Protein AF-X1HYA7-F1 (afdb_monomer)

Organism: NCBI:txid412755

Solvent-accessible surface area (backbone atoms only — not comparable to full-atom values): 5899 Å² total; per-residue (Å²): 134,58,72,70,52,52,58,47,55,54,50,53,53,49,44,54,55,49,49,53,46,49,52,52,40,52,52,44,47,62,53,30,69,79,40,68,83,43,64,68,47,52,52,50,44,37,52,47,33,52,49,52,21,54,51,27,51,74,75,65,39,58,74,55,21,59,52,31,48,55,53,33,54,53,43,52,33,34,76,68,68,75,36,84,75,48,63,70,57,48,52,54,47,49,57,48,49,57,50,48,50,56,56,50,66,67,75,115

Structure (mmCIF, N/CA/C/O backbone):
data_AF-X1HYA7-F1
#
_entry.id   AF-X1HYA7-F1
#
loop_
_atom_site.group_PDB
_atom_site.id
_atom_site.type_symbol
_atom_site.label_atom_id
_atom_site.label_alt_id
_atom_site.label_comp_id
_atom_site.label_asym_id
_atom_site.label_entity_id
_atom_site.label_seq_id
_atom_site.pdbx_PDB_ins_code
_atom_site.Cartn_x
_atom_site.Cartn_y
_atom_site.Cartn_z
_atom_site.occupancy
_atom_site.B_iso_or_equiv
_atom_site.auth_seq_id
_atom_site.auth_comp_id
_atom_site.auth_asym_id
_atom_site.auth_atom_id
_atom_site.pdbx_PDB_model_num
ATOM 1 N N . MET A 1 1 ? -17.256 0.594 32.842 1.00 59.78 1 MET A N 1
ATOM 2 C CA . MET A 1 1 ? -17.747 1.469 31.753 1.00 59.78 1 MET A CA 1
ATOM 3 C C . MET A 1 1 ? -16.590 1.884 30.829 1.00 59.78 1 MET A C 1
ATOM 5 O O . MET A 1 1 ? -16.835 2.563 29.845 1.00 59.78 1 MET A O 1
ATOM 9 N N . ASP A 1 2 ? -15.366 1.402 31.095 1.00 70.12 2 ASP A N 1
ATOM 10 C CA . ASP A 1 2 ? -14.120 1.860 30.464 1.00 70.12 2 ASP A CA 1
ATOM 11 C C . ASP A 1 2 ? -13.661 1.013 29.261 1.00 70.12 2 ASP A C 1
ATOM 13 O O . ASP A 1 2 ? -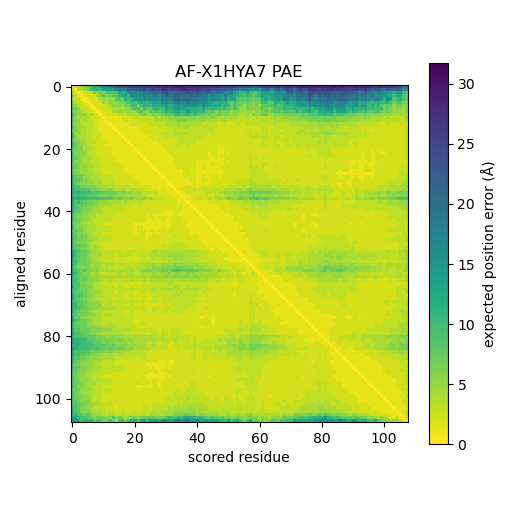13.222 1.568 28.262 1.00 70.12 2 ASP A O 1
ATOM 17 N N . GLU A 1 3 ? -13.873 -0.307 29.276 1.00 66.25 3 GLU A N 1
ATOM 18 C CA . GLU A 1 3 ? -13.387 -1.226 28.224 1.00 66.25 3 GLU A CA 1
ATOM 19 C C . GLU A 1 3 ? -13.995 -0.955 26.829 1.00 66.25 3 GLU A C 1
ATOM 21 O O . GLU A 1 3 ? -13.343 -1.108 25.796 1.00 66.25 3 GLU A O 1
ATOM 26 N N . PHE A 1 4 ? -15.252 -0.498 26.780 1.00 69.75 4 PHE A N 1
ATOM 27 C CA . PHE A 1 4 ? -15.932 -0.173 25.520 1.00 69.75 4 PHE A CA 1
ATOM 28 C C . PHE A 1 4 ? -15.424 1.136 24.902 1.00 69.75 4 PHE A C 1
ATOM 30 O O . PHE A 1 4 ? -15.386 1.267 23.680 1.00 69.75 4 PHE A O 1
ATOM 37 N N . LYS A 1 5 ? -15.031 2.091 25.751 1.00 70.31 5 LYS A N 1
ATOM 38 C CA . LYS A 1 5 ? -14.493 3.387 25.335 1.00 70.31 5 LYS A CA 1
ATOM 39 C C . LYS A 1 5 ? -13.058 3.237 24.837 1.00 70.31 5 LYS A C 1
ATOM 41 O O . LYS A 1 5 ? -12.731 3.747 23.775 1.00 70.31 5 LYS A O 1
ATOM 46 N N . GLU A 1 6 ? -12.256 2.441 25.539 1.00 72.19 6 GLU A N 1
ATOM 47 C CA . GLU A 1 6 ? -10.877 2.132 25.159 1.00 72.19 6 GLU A CA 1
ATOM 48 C C . GLU A 1 6 ? -10.817 1.448 23.783 1.00 72.19 6 GLU A C 1
ATOM 50 O O . GLU A 1 6 ? -10.095 1.875 22.885 1.00 72.19 6 GLU A O 1
ATOM 55 N N . LYS A 1 7 ? -11.676 0.443 23.553 1.00 74.81 7 LYS A N 1
ATOM 56 C CA . LYS A 1 7 ? -11.783 -0.238 22.253 1.00 74.81 7 LYS A CA 1
ATOM 57 C C . LYS A 1 7 ? -12.224 0.692 21.116 1.00 74.81 7 LYS A C 1
ATOM 59 O O . LYS A 1 7 ? -11.868 0.443 19.966 1.00 74.81 7 LYS A O 1
ATOM 64 N N . PHE A 1 8 ? -13.021 1.716 21.413 1.00 78.69 8 PHE A N 1
ATOM 65 C CA . PHE A 1 8 ? -13.464 2.707 20.433 1.00 78.69 8 PHE A CA 1
ATOM 66 C C . PHE A 1 8 ? -12.337 3.690 20.083 1.00 78.69 8 PHE A C 1
ATOM 68 O O . PHE A 1 8 ? -12.030 3.849 18.906 1.00 78.69 8 PHE A O 1
ATOM 75 N N . GLU A 1 9 ? -11.640 4.234 21.084 1.00 81.12 9 GLU A N 1
ATOM 76 C CA . GLU A 1 9 ? -10.482 5.123 20.887 1.00 81.12 9 GLU A CA 1
ATOM 77 C C . GLU A 1 9 ? -9.355 4.428 20.095 1.00 81.12 9 GLU A C 1
ATOM 79 O O . GLU A 1 9 ? -8.755 5.024 19.200 1.00 81.12 9 GLU A O 1
ATOM 84 N N . PHE A 1 10 ? -9.110 3.133 20.339 1.00 83.88 10 PHE A N 1
ATOM 85 C CA . PHE A 1 10 ? -8.145 2.351 19.555 1.00 83.88 10 PHE A CA 1
ATOM 86 C C . PHE A 1 10 ? -8.534 2.201 18.080 1.00 83.88 10 PHE A C 1
ATOM 88 O O . PHE A 1 10 ? -7.659 2.218 17.213 1.00 83.88 10 PHE A O 1
ATOM 95 N N . LYS A 1 11 ? -9.829 2.048 17.780 1.00 85.38 11 LYS A N 1
ATOM 96 C CA . LYS A 1 11 ? -10.319 1.959 16.399 1.00 85.38 11 LYS A CA 1
ATOM 97 C C . LYS A 1 11 ? -10.159 3.279 15.662 1.00 85.38 11 LYS A C 1
ATOM 99 O O . LYS A 1 11 ? -9.689 3.265 14.531 1.00 85.38 11 LYS A O 1
ATOM 104 N N . GLU A 1 12 ? -10.531 4.389 16.293 1.00 88.62 12 GLU A N 1
ATOM 105 C CA . GLU A 1 12 ? -10.389 5.719 15.692 1.00 88.62 12 GLU A CA 1
ATOM 106 C C . GLU A 1 12 ? -8.925 6.020 15.377 1.00 88.62 12 GLU A C 1
ATOM 108 O O . GLU A 1 12 ? -8.609 6.391 14.249 1.00 88.62 12 GLU A O 1
ATOM 113 N N . LYS A 1 13 ? -8.023 5.738 16.324 1.00 89.38 13 LYS A N 1
ATOM 114 C CA . LYS A 1 13 ? -6.584 5.897 16.107 1.00 89.38 13 LYS A CA 1
ATOM 115 C C . LYS A 1 13 ? -6.063 5.026 14.960 1.00 89.38 13 LYS A C 1
ATOM 117 O O . LYS A 1 13 ? -5.286 5.500 14.138 1.00 89.38 13 LYS A O 1
ATOM 122 N N . PHE A 1 14 ? -6.493 3.764 14.877 1.00 90.25 14 PHE A N 1
ATOM 123 C CA . PHE A 1 14 ? -6.114 2.903 13.754 1.00 90.25 14 PHE A CA 1
ATOM 124 C C . PHE A 1 14 ? -6.604 3.463 12.414 1.00 90.25 14 PHE A C 1
ATOM 126 O O . PHE A 1 14 ? -5.859 3.433 11.440 1.00 90.25 14 PHE A O 1
ATOM 133 N N . VAL A 1 15 ? -7.845 3.952 12.350 1.00 91.44 15 VAL A N 1
ATOM 134 C CA . VAL A 1 15 ? -8.422 4.520 11.123 1.00 91.44 15 VAL A CA 1
ATOM 135 C C . VAL A 1 15 ? -7.657 5.769 10.686 1.00 91.44 15 VAL A C 1
ATOM 137 O O . VAL A 1 15 ? -7.386 5.915 9.496 1.00 91.44 15 VAL A O 1
ATOM 140 N N . GLU A 1 16 ? -7.268 6.628 11.628 1.00 92.25 16 GLU A N 1
ATOM 141 C CA . GLU A 1 16 ? -6.434 7.806 11.366 1.00 92.25 16 GLU A CA 1
ATOM 142 C C . GLU A 1 16 ? -5.067 7.408 10.784 1.00 92.25 16 GLU A C 1
ATOM 144 O O . GLU A 1 16 ? -4.729 7.824 9.677 1.00 92.25 16 GLU A O 1
ATOM 149 N N . GLU A 1 17 ? -4.333 6.513 11.454 1.00 92.44 17 GLU A N 1
ATOM 150 C CA . GLU A 1 17 ? -3.027 6.034 10.975 1.00 92.44 17 GLU A CA 1
ATOM 151 C C . GLU A 1 17 ? -3.134 5.315 9.620 1.00 92.44 17 GLU A C 1
ATOM 153 O O . GLU A 1 17 ? -2.309 5.510 8.727 1.00 92.44 17 GLU A O 1
ATOM 158 N N . ALA A 1 18 ? -4.158 4.477 9.438 1.00 93.12 18 ALA A N 1
ATOM 159 C CA . ALA A 1 18 ? -4.388 3.762 8.189 1.00 93.12 18 ALA A CA 1
ATOM 160 C C . ALA A 1 18 ? -4.674 4.721 7.027 1.00 93.12 18 ALA A C 1
ATOM 162 O O . ALA A 1 18 ? -4.193 4.486 5.920 1.00 93.12 18 ALA A O 1
ATOM 163 N N . ASN A 1 19 ? -5.419 5.801 7.268 1.00 93.38 19 ASN A N 1
ATOM 164 C CA . ASN A 1 19 ? -5.683 6.829 6.266 1.00 93.38 19 ASN A CA 1
ATOM 165 C C . ASN A 1 19 ? -4.391 7.545 5.839 1.00 93.38 19 ASN A C 1
ATOM 167 O O . ASN A 1 19 ? -4.166 7.719 4.642 1.00 93.38 19 ASN A O 1
ATOM 171 N N . ASP A 1 20 ? -3.509 7.882 6.782 1.00 94.88 20 ASP A N 1
ATOM 172 C CA . ASP A 1 20 ? -2.207 8.485 6.467 1.00 94.88 20 ASP A CA 1
ATOM 173 C C . ASP A 1 20 ? -1.347 7.546 5.608 1.00 94.88 20 ASP A C 1
ATOM 175 O O . ASP A 1 20 ? -0.821 7.950 4.567 1.00 94.88 20 ASP A O 1
ATOM 179 N N . PHE A 1 21 ? -1.278 6.259 5.969 1.00 94.75 21 PHE A N 1
ATOM 180 C CA . PHE A 1 21 ? -0.567 5.262 5.164 1.00 94.75 21 PHE A CA 1
ATOM 181 C C . PHE A 1 21 ? -1.154 5.110 3.758 1.00 94.75 21 PHE A C 1
ATOM 183 O O . PHE A 1 21 ? -0.399 4.988 2.794 1.00 94.75 21 PHE A O 1
ATOM 190 N N . LEU A 1 22 ? -2.481 5.108 3.615 1.00 95.00 22 LEU A N 1
ATOM 191 C CA . LEU A 1 22 ? -3.133 4.964 2.311 1.00 95.00 22 LEU A CA 1
ATOM 192 C C . LEU A 1 22 ? -2.896 6.190 1.420 1.00 95.00 22 LEU A C 1
ATOM 194 O O . LEU A 1 22 ? -2.629 6.020 0.231 1.00 95.00 22 LEU A O 1
ATOM 198 N N . GLN A 1 23 ? -2.892 7.399 1.984 1.00 96.31 23 GLN A N 1
ATOM 199 C CA . GLN A 1 23 ? -2.541 8.619 1.249 1.00 96.31 23 GLN A CA 1
ATOM 200 C C . GLN A 1 23 ? -1.076 8.632 0.807 1.00 96.31 23 GLN A C 1
ATOM 202 O O . GLN A 1 23 ? -0.764 9.040 -0.313 1.00 96.31 23 GLN A O 1
ATOM 207 N N . ASP A 1 24 ? -0.158 8.204 1.670 1.00 96.25 24 ASP A N 1
ATOM 208 C CA . ASP A 1 24 ? 1.261 8.128 1.321 1.00 96.25 24 ASP A CA 1
ATOM 209 C C . ASP A 1 24 ? 1.531 7.047 0.271 1.00 96.25 24 ASP A C 1
ATOM 211 O O . ASP A 1 24 ? 2.351 7.248 -0.630 1.00 96.25 24 ASP A O 1
ATOM 215 N N . LEU A 1 25 ? 0.799 5.933 0.338 1.00 96.44 25 LEU A N 1
ATOM 216 C CA . LEU A 1 25 ? 0.831 4.885 -0.673 1.00 96.44 25 LEU A CA 1
ATOM 217 C C . LEU A 1 25 ? 0.338 5.404 -2.028 1.00 96.44 25 LEU A C 1
ATOM 219 O O . LEU A 1 25 ? 1.026 5.222 -3.031 1.00 96.44 25 LEU A O 1
ATOM 223 N N . GLU A 1 26 ? -0.806 6.087 -2.063 1.00 96.94 26 GLU A N 1
ATOM 224 C CA . GLU A 1 26 ? -1.358 6.688 -3.281 1.00 96.94 26 GLU A CA 1
ATOM 225 C C . GLU A 1 26 ? -0.371 7.674 -3.920 1.00 96.94 26 GLU A C 1
ATOM 227 O O . GLU A 1 26 ? -0.040 7.552 -5.101 1.00 96.94 26 GLU A O 1
ATOM 232 N N . LYS A 1 27 ? 0.191 8.598 -3.131 1.00 97.06 27 LYS A N 1
ATOM 233 C CA . LYS A 1 27 ? 1.206 9.548 -3.616 1.00 97.06 27 LYS A CA 1
ATOM 234 C C . LYS A 1 27 ? 2.416 8.823 -4.202 1.00 97.06 27 LYS A C 1
ATOM 236 O O . LYS A 1 27 ? 2.874 9.183 -5.284 1.00 97.06 27 LYS A O 1
ATOM 241 N N . ALA A 1 28 ? 2.936 7.807 -3.513 1.00 96.69 28 ALA A N 1
ATOM 242 C CA . ALA A 1 28 ? 4.095 7.056 -3.988 1.00 96.69 28 ALA A CA 1
ATOM 243 C C . ALA A 1 28 ? 3.804 6.310 -5.302 1.00 96.69 28 ALA A C 1
ATOM 245 O O . ALA A 1 28 ? 4.664 6.277 -6.183 1.00 96.69 28 ALA A O 1
ATOM 246 N N . LEU A 1 29 ? 2.593 5.767 -5.464 1.00 96.88 29 LEU A N 1
ATOM 247 C CA . LEU A 1 29 ? 2.143 5.104 -6.693 1.00 96.88 29 LEU A CA 1
ATOM 248 C C . LEU A 1 29 ? 2.055 6.072 -7.875 1.00 96.88 29 LEU A C 1
ATOM 250 O O . LEU A 1 29 ? 2.563 5.757 -8.949 1.00 96.88 29 LEU A O 1
ATOM 254 N N . LEU A 1 30 ? 1.489 7.263 -7.671 1.00 96.75 30 LEU A N 1
ATOM 255 C CA . LEU A 1 30 ? 1.393 8.296 -8.711 1.00 96.75 30 LEU A CA 1
ATOM 256 C C . LEU A 1 30 ? 2.774 8.802 -9.157 1.00 96.75 30 LEU A C 1
ATOM 258 O O . LEU A 1 30 ? 3.003 9.074 -10.337 1.00 96.75 30 LEU A O 1
ATOM 262 N N . VAL A 1 31 ? 3.733 8.905 -8.232 1.00 96.88 31 VAL A N 1
ATOM 263 C CA . VAL A 1 31 ? 5.119 9.237 -8.599 1.00 96.88 31 VAL A CA 1
ATOM 264 C C . VAL A 1 31 ? 5.766 8.067 -9.349 1.00 96.88 31 VAL A C 1
ATOM 266 O O . VAL A 1 31 ? 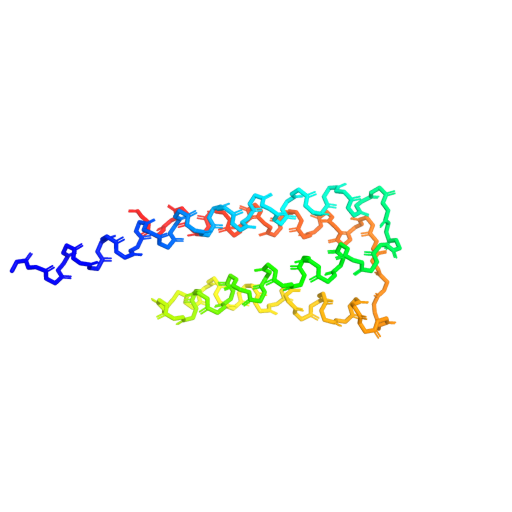6.409 8.292 -10.375 1.00 96.88 31 VAL A O 1
ATOM 269 N N . LEU A 1 32 ? 5.559 6.824 -8.896 1.00 96.19 32 LEU A N 1
ATOM 270 C CA . LEU A 1 32 ? 6.095 5.628 -9.552 1.00 96.19 32 LEU A CA 1
ATOM 271 C C . LEU A 1 32 ? 5.558 5.463 -10.981 1.00 96.19 32 LEU A C 1
ATOM 273 O O . LEU A 1 32 ? 6.293 5.008 -11.850 1.00 96.19 32 LEU A O 1
ATOM 277 N N . GLU A 1 33 ? 4.322 5.881 -11.258 1.00 95.62 33 GLU A N 1
ATOM 278 C CA . GLU A 1 33 ? 3.730 5.845 -12.604 1.00 95.62 33 GLU A CA 1
ATOM 279 C C . GLU A 1 33 ? 4.565 6.616 -13.641 1.00 95.62 33 GLU A C 1
ATOM 281 O O . GLU A 1 33 ? 4.666 6.220 -14.809 1.00 95.62 33 GLU A O 1
ATOM 286 N N . ASN A 1 34 ? 5.205 7.699 -13.197 1.00 94.88 34 ASN A N 1
ATOM 287 C CA . ASN A 1 34 ? 6.056 8.551 -14.021 1.00 94.88 34 ASN A CA 1
ATOM 288 C C . ASN A 1 34 ? 7.515 8.066 -14.085 1.00 94.88 34 ASN A C 1
ATOM 290 O O . ASN A 1 34 ? 8.250 8.470 -14.986 1.00 94.88 34 ASN A O 1
ATOM 294 N N . ASP A 1 35 ? 7.931 7.187 -13.170 1.00 94.31 35 ASP A N 1
ATOM 295 C CA . ASP A 1 35 ? 9.284 6.630 -13.083 1.00 94.31 35 ASP A CA 1
ATOM 296 C C . ASP A 1 35 ? 9.249 5.161 -12.625 1.00 94.31 35 ASP A C 1
ATOM 298 O O . ASP A 1 35 ? 9.629 4.808 -11.508 1.00 94.31 35 ASP A O 1
ATOM 302 N N . LEU A 1 36 ? 8.792 4.281 -13.522 1.00 92.44 36 LEU A N 1
ATOM 303 C CA . LEU A 1 36 ? 8.617 2.843 -13.269 1.00 92.44 36 LEU A CA 1
ATOM 304 C C . LEU A 1 36 ? 9.917 2.130 -12.833 1.00 92.44 36 LEU A C 1
ATOM 306 O O . LEU A 1 36 ? 9.875 1.062 -12.233 1.00 92.44 36 LEU A O 1
ATOM 310 N N . GLY A 1 37 ? 11.092 2.693 -13.123 1.00 89.94 37 GLY A N 1
ATOM 311 C CA . GLY A 1 37 ? 12.384 2.113 -12.741 1.00 89.94 37 GLY A CA 1
ATOM 312 C C . GLY A 1 37 ? 12.822 2.442 -11.311 1.00 89.94 37 GLY A C 1
ATOM 313 O O . GLY A 1 37 ? 13.876 1.975 -10.865 1.00 89.94 37 GLY A O 1
ATO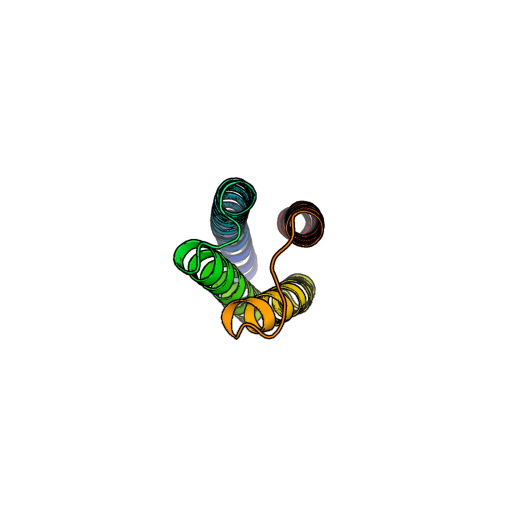M 314 N N . ASN A 1 38 ? 12.057 3.259 -10.588 1.00 95.12 38 ASN A N 1
ATOM 315 C CA . ASN A 1 38 ? 12.491 3.825 -9.323 1.00 95.12 38 ASN A CA 1
ATOM 316 C C . ASN A 1 38 ? 12.421 2.818 -8.168 1.00 95.12 38 ASN A C 1
ATOM 318 O O . ASN A 1 38 ? 11.426 2.702 -7.448 1.00 95.12 38 ASN A O 1
ATOM 322 N N . LYS A 1 39 ? 13.536 2.124 -7.931 1.00 94.00 39 LYS A N 1
ATOM 323 C CA . LYS A 1 39 ? 13.676 1.157 -6.830 1.00 94.00 39 LYS A CA 1
ATOM 324 C C . LYS A 1 39 ? 13.411 1.764 -5.449 1.00 94.00 39 LYS A C 1
ATOM 326 O O . LYS A 1 39 ? 12.933 1.060 -4.565 1.00 94.00 39 LYS A O 1
ATOM 331 N N . SER A 1 40 ? 13.693 3.056 -5.259 1.00 95.38 40 SER A N 1
ATOM 332 C CA . SER A 1 40 ? 13.437 3.741 -3.987 1.00 95.38 40 SER A CA 1
ATOM 333 C C . SER A 1 40 ? 11.937 3.873 -3.715 1.00 95.38 40 SER A C 1
ATOM 335 O O . SER A 1 40 ? 11.500 3.620 -2.593 1.00 95.38 40 SER A O 1
ATOM 337 N N . LEU A 1 41 ? 11.148 4.214 -4.739 1.00 96.06 41 LEU A N 1
ATOM 338 C CA . LEU A 1 41 ? 9.686 4.288 -4.644 1.00 96.06 41 LEU A CA 1
ATOM 339 C 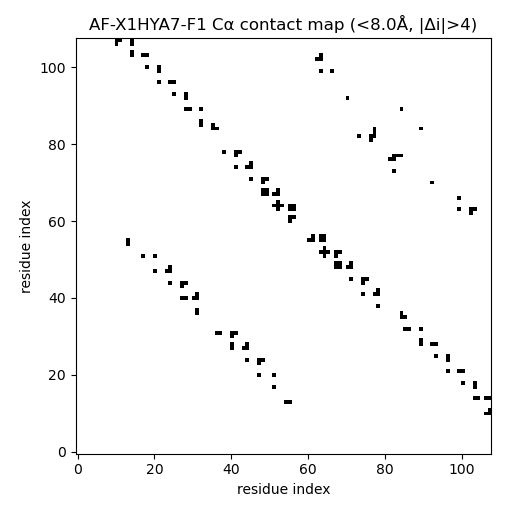C . LEU A 1 41 ? 9.059 2.907 -4.455 1.00 96.06 41 LEU A C 1
ATOM 341 O O . LEU A 1 41 ? 8.191 2.749 -3.602 1.00 96.06 41 LEU A O 1
ATOM 345 N N . ILE A 1 42 ? 9.536 1.893 -5.183 1.00 95.88 42 ILE A N 1
ATOM 346 C CA . ILE A 1 42 ? 9.076 0.503 -5.020 1.00 95.88 42 ILE A CA 1
ATOM 347 C C . ILE A 1 42 ? 9.276 0.037 -3.572 1.00 95.88 42 ILE A C 1
ATOM 349 O O . ILE A 1 42 ? 8.360 -0.500 -2.952 1.00 95.88 42 ILE A O 1
ATOM 353 N N . GLU A 1 43 ? 10.459 0.278 -3.010 1.00 95.44 43 GLU A N 1
ATOM 354 C CA . GLU A 1 43 ? 10.765 -0.097 -1.632 1.00 95.44 43 GLU A CA 1
ATOM 355 C C . GLU A 1 43 ? 9.959 0.738 -0.614 1.00 95.44 43 GLU A C 1
ATOM 357 O O . GLU A 1 43 ? 9.532 0.221 0.419 1.00 95.44 43 GLU A O 1
ATOM 362 N N . GLN A 1 44 ? 9.699 2.019 -0.893 1.00 95.94 44 GLN A N 1
ATOM 363 C CA . GLN A 1 44 ? 8.808 2.844 -0.072 1.00 95.94 44 GLN A CA 1
ATOM 364 C C . GLN A 1 44 ? 7.382 2.278 -0.043 1.00 95.94 44 GLN A C 1
ATOM 366 O O . GLN A 1 44 ? 6.831 2.102 1.042 1.00 95.94 44 GLN A O 1
ATOM 371 N N . ILE A 1 45 ? 6.817 1.948 -1.205 1.00 96.06 45 ILE A N 1
ATOM 372 C CA . ILE A 1 45 ? 5.482 1.352 -1.336 1.00 96.06 45 ILE A CA 1
ATOM 373 C C . ILE A 1 45 ? 5.397 0.039 -0.554 1.00 96.06 45 ILE A C 1
ATOM 375 O O . ILE A 1 45 ? 4.474 -0.147 0.240 1.00 96.06 45 ILE A O 1
ATOM 379 N N . PHE A 1 46 ? 6.396 -0.835 -0.712 1.00 95.50 46 PHE A N 1
ATOM 380 C CA . PHE A 1 46 ? 6.473 -2.090 0.031 1.00 95.50 46 PHE A CA 1
ATOM 381 C C . PHE A 1 46 ? 6.447 -1.859 1.550 1.00 95.50 46 PHE A C 1
ATOM 383 O O . PHE A 1 46 ? 5.677 -2.504 2.261 1.00 95.50 46 PHE A O 1
ATOM 390 N N . ARG A 1 47 ? 7.246 -0.913 2.065 1.00 95.31 47 ARG A N 1
ATOM 391 C CA . ARG A 1 47 ? 7.289 -0.605 3.505 1.00 95.31 47 ARG A CA 1
ATOM 392 C C . ARG A 1 47 ? 5.958 -0.085 4.039 1.00 95.31 47 ARG A C 1
ATOM 394 O O . 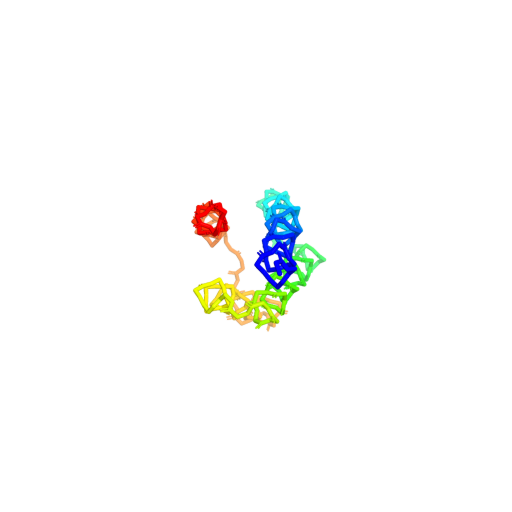ARG A 1 47 ? 5.567 -0.476 5.139 1.00 95.31 47 ARG A O 1
ATOM 401 N N . ILE A 1 48 ? 5.267 0.765 3.282 1.00 95.25 48 ILE A N 1
ATOM 402 C CA . ILE A 1 48 ? 3.947 1.279 3.672 1.00 95.25 48 ILE A CA 1
ATOM 403 C C . ILE A 1 48 ? 2.946 0.122 3.781 1.00 95.25 48 ILE A C 1
ATOM 405 O O . ILE A 1 48 ? 2.300 -0.030 4.817 1.00 95.25 48 ILE A O 1
ATOM 409 N N . MET A 1 49 ? 2.886 -0.755 2.772 1.00 93.56 49 MET A N 1
ATOM 410 C CA . MET A 1 49 ? 2.018 -1.942 2.794 1.00 93.56 49 MET A CA 1
ATOM 411 C C . MET A 1 49 ? 2.342 -2.879 3.963 1.00 93.56 49 MET A C 1
ATOM 413 O O . MET A 1 49 ? 1.434 -3.312 4.672 1.00 93.56 49 MET A O 1
ATOM 417 N N . HIS A 1 50 ? 3.628 -3.145 4.205 1.00 93.25 50 HIS A N 1
ATOM 418 C CA . HIS A 1 50 ? 4.083 -3.999 5.303 1.00 93.25 50 HIS A CA 1
ATOM 419 C C . HIS A 1 50 ? 3.689 -3.438 6.677 1.00 93.25 50 HIS A C 1
ATOM 421 O O . HIS A 1 50 ? 3.285 -4.184 7.570 1.00 93.25 50 HIS A O 1
ATOM 427 N N . THR A 1 51 ? 3.775 -2.115 6.836 1.00 93.75 51 THR A N 1
ATOM 428 C CA . THR A 1 51 ? 3.401 -1.424 8.076 1.00 93.75 51 THR A CA 1
ATOM 429 C C . THR A 1 51 ? 1.891 -1.469 8.282 1.00 93.75 51 THR A C 1
ATOM 431 O O . THR A 1 51 ? 1.430 -1.846 9.357 1.00 93.75 51 THR A O 1
ATOM 434 N N . LEU A 1 52 ? 1.109 -1.187 7.235 1.00 92.94 52 LEU A N 1
ATOM 435 C CA . LEU A 1 52 ? -0.350 -1.260 7.287 1.00 92.94 52 LEU A CA 1
ATOM 436 C C . LEU A 1 52 ? -0.840 -2.679 7.620 1.00 92.94 52 LEU A C 1
ATOM 438 O O . LEU A 1 52 ? -1.734 -2.837 8.455 1.00 92.94 52 LEU A O 1
ATOM 442 N N . LYS A 1 53 ? -0.212 -3.712 7.041 1.00 92.06 53 LYS A N 1
ATOM 443 C CA . LYS A 1 53 ? -0.456 -5.118 7.391 1.00 92.06 53 LYS A CA 1
ATOM 444 C C . LYS A 1 53 ? -0.189 -5.366 8.874 1.00 92.06 53 LYS A C 1
ATOM 446 O O . LYS A 1 53 ? -1.087 -5.817 9.583 1.00 92.06 53 LYS A O 1
ATOM 451 N N . GLY A 1 54 ? 1.011 -5.024 9.353 1.00 90.69 54 GLY A N 1
ATOM 452 C CA . GLY A 1 54 ? 1.412 -5.212 10.750 1.00 90.69 54 GLY A CA 1
ATOM 453 C C . GLY A 1 54 ? 0.452 -4.544 11.736 1.00 90.69 54 GLY A C 1
ATOM 454 O O . GLY A 1 54 ? -0.004 -5.189 12.683 1.00 90.69 54 GLY A O 1
ATOM 455 N N . ASN A 1 55 ? 0.066 -3.298 11.458 1.00 90.12 55 ASN A N 1
ATOM 456 C CA . ASN A 1 55 ? -0.914 -2.574 12.261 1.00 90.12 55 ASN A CA 1
ATOM 457 C C . ASN A 1 55 ? -2.270 -3.288 12.234 1.00 90.12 55 ASN A C 1
ATOM 459 O O . ASN A 1 55 ? -2.833 -3.589 13.284 1.00 90.12 55 ASN A O 1
ATOM 463 N N . SER A 1 56 ? -2.785 -3.637 11.054 1.00 89.81 56 SER A N 1
ATOM 464 C CA . SER A 1 56 ? -4.091 -4.296 10.942 1.00 89.81 56 SER A CA 1
ATOM 465 C C . SER A 1 56 ? -4.156 -5.657 11.649 1.00 89.81 56 SER A C 1
ATOM 467 O O . SER A 1 56 ? -5.165 -5.964 12.287 1.00 89.81 56 SER A O 1
ATOM 469 N N . ALA A 1 57 ? -3.072 -6.436 11.619 1.00 89.50 57 ALA A N 1
ATOM 470 C CA . ALA A 1 57 ? -2.959 -7.702 12.335 1.00 89.50 57 ALA A CA 1
ATOM 471 C C . ALA A 1 57 ? -2.943 -7.500 13.859 1.00 89.50 57 ALA A C 1
ATOM 473 O O . ALA A 1 57 ? -3.618 -8.237 14.579 1.00 89.50 57 ALA A O 1
ATOM 474 N N . MET A 1 58 ? -2.243 -6.471 14.351 1.00 87.19 58 MET A N 1
ATOM 475 C CA . MET A 1 58 ? -2.188 -6.127 15.779 1.00 87.19 58 MET A CA 1
ATOM 476 C C . MET A 1 58 ? -3.574 -5.794 16.352 1.00 87.19 58 MET A C 1
ATOM 478 O O . MET A 1 58 ? -3.878 -6.178 17.480 1.00 87.19 58 MET A O 1
ATOM 482 N N . PHE A 1 59 ? -4.434 -5.134 15.571 1.00 85.31 59 PHE A N 1
ATOM 483 C CA . PHE A 1 59 ? -5.809 -4.809 15.971 1.00 85.31 59 PHE A CA 1
ATOM 484 C C . PHE A 1 59 ? -6.838 -5.911 15.646 1.00 85.31 59 PHE A C 1
ATOM 486 O O . PHE A 1 59 ? -8.016 -5.775 15.983 1.00 85.31 59 PHE A O 1
ATOM 493 N N . GLY A 1 60 ? -6.423 -7.012 15.009 1.00 86.12 60 GLY A N 1
ATOM 494 C CA . GLY A 1 60 ? -7.307 -8.122 14.636 1.00 86.12 60 GLY A CA 1
ATOM 495 C C . GLY A 1 60 ? -8.217 -7.832 13.435 1.00 86.12 60 GLY A C 1
ATOM 496 O O . GLY A 1 60 ? -9.240 -8.496 13.251 1.00 86.12 60 GLY A O 1
ATOM 497 N N . PHE A 1 61 ? -7.875 -6.854 12.592 1.00 89.38 61 PHE A N 1
ATOM 498 C CA . PHE A 1 61 ? -8.622 -6.529 11.375 1.00 89.38 61 PHE A CA 1
ATOM 499 C C . PHE A 1 61 ? -8.245 -7.458 10.217 1.00 89.38 61 PHE A C 1
ATOM 501 O O . PHE A 1 61 ? -7.642 -7.044 9.228 1.00 89.38 61 PHE A O 1
ATOM 508 N N . HIS A 1 62 ? -8.667 -8.721 10.313 1.00 87.94 62 HIS A N 1
ATOM 509 C CA . HIS A 1 62 ? -8.302 -9.788 9.371 1.00 87.94 62 HIS A CA 1
ATOM 510 C C . HIS A 1 62 ? -8.548 -9.459 7.891 1.00 87.94 62 HIS A C 1
ATOM 512 O O . HIS A 1 62 ? -7.758 -9.847 7.041 1.00 87.94 62 HIS A O 1
ATOM 518 N N . LYS A 1 63 ? -9.616 -8.717 7.564 1.00 88.75 63 LYS A N 1
ATOM 519 C CA . LYS A 1 63 ? -9.899 -8.332 6.170 1.00 88.75 63 LYS A CA 1
ATOM 520 C C . LYS A 1 63 ? -8.842 -7.387 5.590 1.00 88.75 63 LYS A C 1
ATOM 522 O O . LYS A 1 63 ? -8.527 -7.494 4.409 1.00 88.75 63 LYS A O 1
ATOM 527 N N . ILE A 1 64 ? -8.326 -6.464 6.403 1.00 91.81 64 ILE A N 1
ATOM 528 C CA . ILE A 1 64 ? -7.286 -5.516 5.983 1.00 91.81 64 ILE A CA 1
ATOM 529 C C . ILE A 1 64 ? -5.945 -6.242 5.903 1.00 91.81 64 ILE A C 1
ATOM 531 O O . ILE A 1 64 ? -5.244 -6.096 4.907 1.00 91.81 64 ILE A O 1
ATOM 535 N N . ASP A 1 65 ? -5.632 -7.076 6.894 1.00 91.94 65 ASP A N 1
ATOM 536 C CA . ASP A 1 65 ? -4.419 -7.902 6.919 1.00 91.94 65 ASP A CA 1
ATOM 537 C C . ASP A 1 65 ? -4.318 -8.786 5.665 1.00 91.94 65 ASP A C 1
ATOM 539 O O . ASP A 1 65 ? -3.364 -8.698 4.895 1.00 91.94 65 ASP A O 1
ATOM 543 N N . GLU A 1 66 ? -5.367 -9.551 5.359 1.00 90.81 66 GLU A N 1
ATOM 544 C CA . GLU A 1 66 ? -5.382 -10.442 4.197 1.00 90.81 66 GLU A CA 1
ATOM 545 C C . GLU A 1 66 ? -5.256 -9.678 2.867 1.00 90.81 66 GLU A C 1
ATOM 547 O O . GLU A 1 66 ? -4.594 -10.128 1.928 1.00 90.81 66 GLU A O 1
ATOM 552 N N . PHE A 1 67 ? -5.892 -8.509 2.768 1.00 91.88 67 PHE A N 1
ATOM 553 C CA . PHE A 1 67 ? -5.847 -7.700 1.556 1.00 91.88 67 PHE A CA 1
ATOM 554 C C . PHE A 1 67 ? -4.479 -7.036 1.360 1.00 91.88 67 PHE A C 1
ATOM 556 O O . PHE A 1 67 ? -3.915 -7.102 0.266 1.00 91.88 67 PHE A O 1
ATOM 563 N N . THR A 1 68 ? -3.920 -6.444 2.414 1.00 92.31 68 THR A N 1
ATOM 564 C CA . THR A 1 68 ? -2.594 -5.809 2.375 1.00 92.31 68 THR A CA 1
ATOM 565 C C . THR A 1 68 ? -1.490 -6.832 2.140 1.00 92.31 68 THR A C 1
ATOM 567 O O . THR A 1 68 ? -0.585 -6.564 1.356 1.00 92.31 68 THR A O 1
ATOM 570 N N . HIS A 1 69 ? -1.606 -8.043 2.689 1.00 93.50 69 HIS A N 1
ATOM 571 C CA . HIS A 1 69 ? -0.668 -9.135 2.432 1.00 93.50 69 HIS A CA 1
ATOM 572 C C . HIS A 1 69 ? -0.620 -9.541 0.947 1.00 93.50 69 HIS A C 1
ATOM 574 O O . HIS A 1 69 ? 0.462 -9.794 0.408 1.00 93.50 69 HIS A O 1
ATOM 580 N N . ARG A 1 70 ? -1.763 -9.564 0.243 1.00 93.12 70 ARG A N 1
ATOM 581 C CA . ARG A 1 70 ? -1.780 -9.835 -1.207 1.00 93.12 70 ARG A CA 1
ATOM 582 C C . ARG A 1 70 ? -1.018 -8.774 -1.996 1.00 93.12 70 ARG A C 1
ATOM 584 O O . ARG A 1 70 ? -0.209 -9.134 -2.847 1.00 93.12 70 ARG A O 1
ATOM 591 N N . LEU A 1 71 ? -1.245 -7.495 -1.701 1.00 92.94 71 LEU A N 1
ATOM 592 C CA . LEU A 1 71 ? -0.513 -6.402 -2.345 1.00 92.94 71 LEU A CA 1
ATOM 593 C C . LEU A 1 71 ? 0.981 -6.439 -2.003 1.00 92.94 71 LEU A C 1
ATOM 595 O O . LEU A 1 71 ? 1.815 -6.346 -2.900 1.00 92.94 71 LEU A O 1
ATOM 599 N N . GLU A 1 72 ? 1.321 -6.663 -0.733 1.00 94.06 72 GLU A N 1
ATOM 600 C CA . GLU A 1 72 ? 2.707 -6.799 -0.275 1.00 94.06 72 GLU A CA 1
ATOM 601 C C . GLU A 1 72 ? 3.431 -7.921 -1.025 1.00 94.06 72 GLU A C 1
ATOM 603 O O . GLU A 1 72 ? 4.564 -7.734 -1.453 1.00 94.06 72 GLU A O 1
ATOM 608 N N . THR A 1 73 ? 2.768 -9.059 -1.251 1.00 94.56 73 THR A N 1
ATOM 609 C CA . THR A 1 73 ? 3.336 -10.183 -2.014 1.00 94.56 73 THR A CA 1
ATOM 610 C C . THR A 1 73 ? 3.654 -9.783 -3.454 1.00 94.56 73 THR A C 1
ATOM 612 O O . THR A 1 73 ? 4.701 -10.152 -3.984 1.00 94.56 73 THR A O 1
ATOM 615 N N . VAL A 1 74 ? 2.781 -9.006 -4.100 1.00 95.00 74 VAL A N 1
ATOM 616 C CA . VAL A 1 74 ? 3.028 -8.510 -5.461 1.00 95.00 74 VAL A CA 1
ATOM 617 C C . VAL A 1 74 ? 4.237 -7.575 -5.477 1.00 95.00 74 VAL A C 1
ATOM 619 O O . VAL A 1 74 ? 5.139 -7.762 -6.292 1.00 95.00 74 VAL A O 1
ATOM 622 N N . TYR A 1 75 ? 4.316 -6.623 -4.546 1.00 94.81 75 TYR A N 1
ATOM 623 C CA . TYR A 1 75 ? 5.449 -5.695 -4.467 1.00 94.81 75 TYR A CA 1
ATOM 624 C C . TYR A 1 75 ? 6.749 -6.354 -3.981 1.00 94.81 75 TYR A C 1
ATOM 626 O O . TYR A 1 75 ? 7.832 -5.902 -4.355 1.00 94.81 75 TYR A O 1
ATOM 634 N N . ASP A 1 76 ? 6.672 -7.465 -3.244 1.00 95.38 76 ASP A N 1
ATOM 635 C CA . ASP A 1 76 ? 7.827 -8.314 -2.948 1.00 95.38 76 ASP A CA 1
ATOM 636 C C . ASP A 1 76 ? 8.398 -8.944 -4.227 1.00 95.38 76 ASP A C 1
A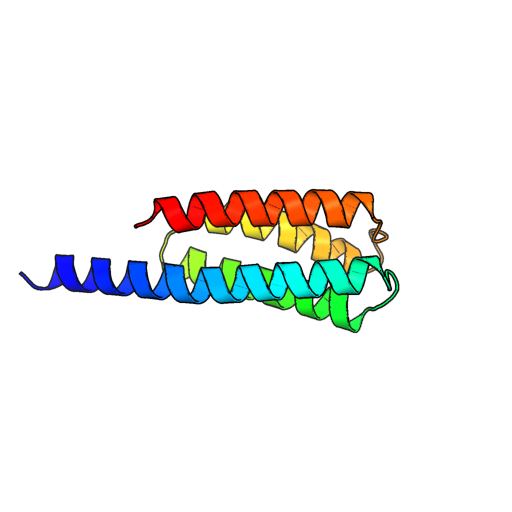TOM 638 O O . ASP A 1 76 ? 9.612 -8.963 -4.427 1.00 95.38 76 ASP A O 1
ATOM 642 N N . LEU A 1 77 ? 7.548 -9.398 -5.152 1.00 95.88 77 LEU A N 1
ATOM 643 C CA . LEU A 1 77 ? 8.011 -9.877 -6.458 1.00 95.88 77 LEU A CA 1
ATOM 644 C C . LEU A 1 77 ? 8.638 -8.750 -7.284 1.00 95.88 77 LEU A C 1
ATOM 646 O O . LEU A 1 77 ? 9.666 -8.977 -7.926 1.00 95.88 77 LEU A O 1
ATOM 650 N N . VAL A 1 78 ? 8.055 -7.548 -7.242 1.00 94.94 78 VAL A N 1
ATOM 651 C CA . VAL A 1 78 ? 8.564 -6.379 -7.976 1.00 94.94 78 VAL A CA 1
ATOM 652 C C . VAL A 1 78 ? 9.955 -5.977 -7.490 1.00 94.94 78 VAL A C 1
ATOM 654 O O . VAL A 1 78 ? 10.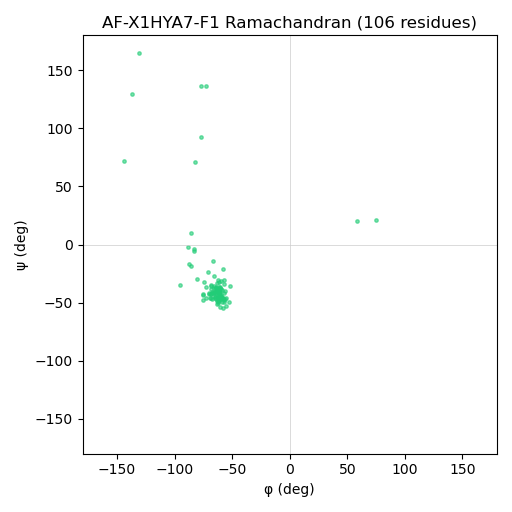878 -5.870 -8.298 1.00 94.94 78 VAL A O 1
ATOM 657 N N . ARG A 1 79 ? 10.159 -5.809 -6.177 1.00 93.88 79 ARG A N 1
ATOM 658 C CA . ARG A 1 79 ? 11.473 -5.408 -5.634 1.00 93.88 79 ARG A CA 1
ATOM 659 C C . ARG A 1 79 ? 12.561 -6.465 -5.839 1.00 93.88 79 ARG A C 1
ATOM 661 O O . ARG A 1 79 ? 13.734 -6.119 -5.927 1.00 93.88 79 ARG A O 1
ATOM 668 N N . ASN A 1 80 ? 12.173 -7.7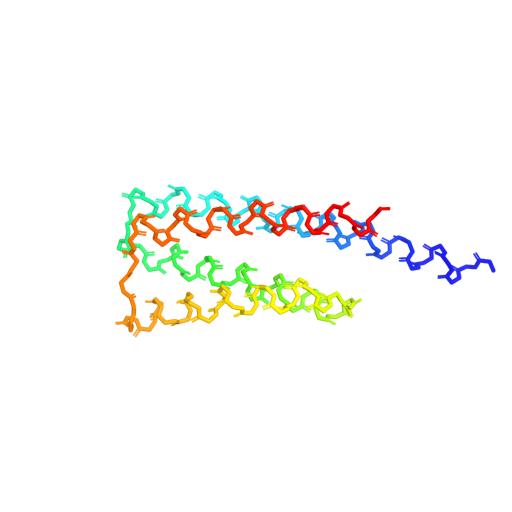38 -5.933 1.00 94.94 80 ASN A N 1
ATOM 669 C CA . ASN A 1 80 ? 13.071 -8.853 -6.238 1.00 94.94 80 ASN A CA 1
ATOM 670 C C . ASN A 1 80 ? 13.278 -9.064 -7.750 1.00 94.94 80 ASN A C 1
ATOM 672 O O . ASN A 1 80 ? 13.823 -10.095 -8.141 1.00 94.94 80 ASN A O 1
ATOM 676 N N . GLU A 1 81 ? 12.817 -8.135 -8.598 1.00 92.50 81 GLU A N 1
ATOM 677 C CA . GLU A 1 81 ? 12.936 -8.182 -10.065 1.00 92.50 81 GLU A CA 1
ATOM 678 C C . GLU A 1 81 ? 12.292 -9.432 -10.703 1.00 92.50 81 GLU A C 1
ATOM 680 O O . GLU A 1 81 ? 12.582 -9.791 -11.844 1.00 92.50 81 GLU A O 1
ATOM 685 N N . LYS A 1 82 ? 11.379 -10.097 -9.982 1.00 95.69 82 LYS A N 1
ATOM 686 C CA . LYS A 1 82 ? 10.611 -11.259 -10.464 1.00 95.69 82 LYS A CA 1
ATOM 687 C C . LYS A 1 82 ? 9.350 -10.851 -11.225 1.00 95.69 82 LYS A C 1
ATOM 689 O O . LYS A 1 82 ? 8.785 -11.668 -11.947 1.00 95.69 82 LYS A O 1
ATOM 694 N N . LEU A 1 83 ? 8.907 -9.609 -11.047 1.00 93.94 83 LEU A N 1
ATOM 695 C CA . LEU A 1 83 ? 7.783 -8.998 -11.745 1.00 93.94 83 LEU A CA 1
ATOM 696 C C . LEU A 1 83 ? 8.173 -7.574 -12.153 1.00 93.94 83 LEU A C 1
ATOM 698 O O . LEU A 1 83 ? 8.651 -6.804 -11.327 1.00 93.94 83 LEU A O 1
ATOM 702 N N . ALA A 1 84 ? 7.973 -7.212 -13.417 1.00 91.44 84 ALA A N 1
ATOM 703 C CA . ALA A 1 8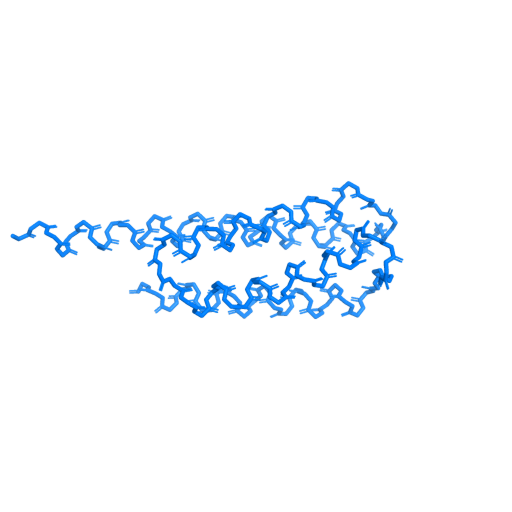4 ? 8.171 -5.834 -13.851 1.00 91.44 84 ALA A CA 1
ATOM 704 C C . ALA A 1 84 ? 6.984 -4.976 -13.401 1.00 91.44 84 ALA A C 1
ATOM 706 O O . ALA A 1 84 ? 5.833 -5.388 -13.555 1.00 91.44 84 ALA A O 1
ATOM 707 N N . VAL A 1 85 ? 7.253 -3.776 -12.883 1.00 94.12 85 VAL A N 1
ATOM 708 C CA . VAL A 1 85 ? 6.180 -2.808 -12.654 1.00 94.12 85 VAL A CA 1
ATOM 709 C C . VAL A 1 85 ? 5.707 -2.240 -13.992 1.00 94.12 85 VAL A C 1
ATOM 711 O O . VAL A 1 85 ? 6.503 -1.917 -14.876 1.00 94.12 85 VAL A O 1
ATOM 714 N N . SER A 1 86 ? 4.393 -2.144 -14.143 1.00 94.75 86 SER A N 1
ATOM 715 C CA . SER A 1 86 ? 3.717 -1.586 -15.309 1.00 94.75 86 SER A CA 1
ATOM 716 C C . SER A 1 86 ? 2.662 -0.582 -14.855 1.00 94.75 86 SER A C 1
ATOM 718 O O . SER A 1 86 ? 2.276 -0.568 -13.685 1.00 94.75 86 SER A O 1
ATOM 720 N N . ARG A 1 87 ? 2.167 0.239 -15.786 1.00 94.62 87 ARG A N 1
ATOM 721 C CA . ARG A 1 87 ? 1.037 1.136 -15.506 1.00 94.62 87 ARG A CA 1
ATOM 722 C C . ARG A 1 87 ? -0.206 0.358 -15.084 1.00 94.62 87 ARG A C 1
ATOM 724 O O . ARG A 1 87 ? -0.771 0.678 -14.054 1.00 94.62 87 ARG A O 1
ATOM 731 N N . ASP A 1 88 ? -0.514 -0.747 -15.766 1.00 95.81 88 ASP A N 1
ATOM 732 C CA . ASP A 1 88 ? -1.628 -1.625 -15.384 1.00 95.81 88 ASP A CA 1
ATOM 733 C C . ASP A 1 88 ? -1.509 -2.129 -13.935 1.00 95.81 88 ASP A C 1
ATOM 735 O O . ASP A 1 88 ? -2.499 -2.189 -13.210 1.00 95.81 88 ASP A O 1
ATOM 739 N N . LEU A 1 89 ? -0.295 -2.479 -13.484 1.00 95.31 89 LEU A N 1
ATOM 740 C CA . LEU A 1 89 ? -0.073 -2.883 -12.095 1.00 95.31 89 LEU A CA 1
ATOM 741 C C . LEU A 1 89 ? -0.320 -1.719 -11.126 1.00 95.31 89 LEU A C 1
ATOM 743 O O . LEU A 1 89 ? -0.908 -1.923 -10.063 1.00 95.31 89 LEU A O 1
ATOM 747 N N . ILE A 1 90 ? 0.116 -0.511 -11.481 1.00 96.25 90 ILE A N 1
ATOM 748 C CA . ILE A 1 90 ? -0.110 0.692 -10.675 1.00 96.25 90 ILE A CA 1
ATOM 749 C C . ILE A 1 90 ? -1.602 1.016 -10.604 1.00 96.25 90 ILE A C 1
ATOM 751 O O . ILE A 1 90 ? -2.105 1.199 -9.501 1.00 96.25 90 ILE A O 1
ATOM 755 N N . ASP A 1 91 ? -2.326 0.979 -11.722 1.00 96.50 91 ASP A N 1
ATOM 756 C CA . ASP A 1 91 ? -3.773 1.219 -11.781 1.00 96.50 91 ASP A CA 1
ATOM 757 C C . ASP A 1 91 ? -4.549 0.222 -10.915 1.00 96.50 91 ASP A C 1
ATOM 759 O O . ASP A 1 91 ? -5.415 0.601 -10.123 1.00 96.50 91 ASP A O 1
ATOM 763 N N . ILE A 1 92 ? -4.202 -1.066 -11.003 1.00 96.06 92 ILE A N 1
ATOM 764 C CA . ILE A 1 92 ? -4.783 -2.108 -10.146 1.00 96.06 92 ILE A CA 1
ATOM 765 C C . ILE A 1 92 ? -4.462 -1.832 -8.674 1.00 96.06 92 ILE A C 1
ATOM 767 O O . ILE A 1 92 ? -5.313 -2.038 -7.805 1.00 96.06 92 ILE A O 1
ATOM 771 N N . THR A 1 93 ? -3.251 -1.362 -8.375 1.00 95.75 93 THR A N 1
ATOM 772 C CA . THR A 1 93 ? -2.846 -1.050 -7.001 1.00 95.75 93 THR A CA 1
ATOM 773 C C . THR A 1 93 ? -3.586 0.178 -6.473 1.00 95.75 93 THR A C 1
ATOM 775 O O . THR A 1 93 ? -4.078 0.126 -5.351 1.00 95.75 93 THR A O 1
ATOM 778 N N . LEU A 1 94 ? -3.769 1.232 -7.271 1.00 96.69 94 LEU A N 1
ATOM 779 C CA . LEU A 1 94 ? -4.575 2.407 -6.919 1.00 96.69 94 LEU A CA 1
ATOM 780 C C . LEU A 1 94 ? -6.037 2.020 -6.656 1.00 96.69 94 LEU A C 1
ATOM 782 O O . LEU A 1 94 ? -6.577 2.331 -5.596 1.00 96.69 94 LEU A O 1
ATOM 786 N N . ALA A 1 95 ? -6.647 1.217 -7.531 1.00 96.62 95 ALA A N 1
ATOM 787 C CA . ALA A 1 95 ? -7.991 0.682 -7.297 1.00 96.62 95 ALA A CA 1
ATOM 788 C C . ALA A 1 95 ? -8.070 -0.178 -6.018 1.00 96.62 95 ALA A C 1
ATOM 790 O O . ALA A 1 95 ? -9.100 -0.234 -5.338 1.00 96.62 95 ALA A O 1
ATOM 791 N N . SER A 1 96 ? -6.973 -0.850 -5.668 1.00 94.94 96 SER A N 1
ATOM 792 C CA . SER A 1 96 ? -6.859 -1.624 -4.432 1.00 94.94 96 SER A CA 1
ATOM 793 C C . SER A 1 96 ? -6.733 -0.725 -3.194 1.00 94.94 96 SER A C 1
ATOM 795 O O . SER A 1 96 ? -7.325 -1.043 -2.162 1.00 94.94 96 SER A O 1
ATOM 797 N N . VAL A 1 97 ? -6.036 0.411 -3.293 1.00 94.75 97 VAL A N 1
ATOM 798 C CA . VAL A 1 97 ? -5.981 1.460 -2.256 1.00 94.75 97 VAL A CA 1
ATOM 799 C C . VAL A 1 97 ? -7.369 2.054 -2.018 1.00 94.75 97 VAL A C 1
ATOM 801 O O . VAL A 1 97 ? -7.808 2.129 -0.870 1.00 94.75 97 VAL A O 1
ATOM 804 N N . ASP A 1 98 ? -8.119 2.361 -3.077 1.00 94.44 98 ASP A N 1
ATOM 805 C CA . ASP A 1 98 ? -9.509 2.827 -2.969 1.00 94.44 98 ASP A CA 1
ATOM 806 C C . ASP A 1 98 ? -10.408 1.816 -2.252 1.00 94.44 98 ASP A C 1
ATOM 808 O O . ASP A 1 98 ? -11.294 2.174 -1.467 1.00 94.44 98 ASP A O 1
ATOM 812 N N . HIS A 1 99 ? -10.207 0.526 -2.526 1.00 94.12 99 HIS A N 1
ATOM 813 C CA . HIS A 1 99 ? -10.943 -0.535 -1.852 1.00 94.12 99 HIS A CA 1
ATOM 814 C C . HIS A 1 99 ? -10.554 -0.654 -0.374 1.00 94.12 99 HIS A C 1
ATOM 816 O O . HIS A 1 99 ? -11.438 -0.769 0.477 1.00 94.12 99 HIS A O 1
ATOM 822 N N . LEU A 1 100 ? -9.259 -0.576 -0.055 1.00 93.00 100 LEU A N 1
ATOM 823 C CA . LEU A 1 100 ? -8.763 -0.565 1.323 1.00 93.00 100 LEU A CA 1
ATOM 824 C C . LEU A 1 100 ? -9.329 0.605 2.118 1.00 93.00 100 LEU A C 1
ATOM 826 O O . LEU A 1 100 ? -9.819 0.381 3.222 1.00 93.00 100 LEU A O 1
ATOM 830 N N . ASN A 1 101 ? -9.350 1.806 1.538 1.00 92.62 101 ASN A N 1
ATOM 831 C CA . ASN A 1 101 ? -9.973 2.982 2.143 1.00 92.62 101 ASN A CA 1
ATOM 832 C C . ASN A 1 101 ? -11.420 2.677 2.557 1.00 92.62 101 ASN A C 1
ATOM 834 O O . ASN A 1 101 ? -11.793 2.866 3.713 1.00 92.62 101 ASN A O 1
ATOM 838 N N . LYS A 1 102 ? -12.229 2.100 1.661 1.00 92.94 102 LYS A N 1
ATOM 839 C CA . LYS A 1 102 ? -13.625 1.730 1.971 1.00 92.94 102 LYS A CA 1
ATOM 840 C C . LYS A 1 102 ? -13.738 0.714 3.110 1.00 92.94 102 LYS A C 1
ATOM 842 O O . LYS A 1 102 ? -14.664 0.812 3.911 1.00 92.94 102 LYS A O 1
ATOM 847 N N . ILE A 1 103 ? -12.824 -0.256 3.189 1.00 91.56 103 ILE A N 1
ATOM 848 C CA . ILE A 1 103 ? -12.803 -1.230 4.291 1.00 91.56 103 ILE A CA 1
ATOM 849 C C . ILE A 1 103 ? -12.440 -0.531 5.605 1.00 91.56 103 ILE A C 1
ATOM 851 O O . ILE A 1 103 ? -13.129 -0.745 6.601 1.00 91.56 103 ILE A O 1
ATOM 855 N N . VAL A 1 104 ? -11.404 0.310 5.611 1.00 90.56 104 VAL A N 1
ATOM 856 C CA . VAL A 1 104 ? -10.938 1.050 6.796 1.00 90.56 104 VAL A CA 1
ATOM 857 C C . VAL A 1 104 ? -12.049 1.942 7.348 1.00 90.56 104 VAL A C 1
ATOM 859 O O . VAL A 1 104 ? -12.388 1.827 8.522 1.00 90.56 104 VAL A O 1
ATOM 862 N N . PHE A 1 105 ? -12.701 2.739 6.499 1.00 88.19 105 PHE A N 1
ATOM 863 C CA . PHE A 1 105 ? -13.816 3.600 6.911 1.00 88.19 105 PHE A CA 1
ATOM 864 C C . PHE A 1 105 ? -15.068 2.834 7.362 1.00 88.19 105 PHE A C 1
ATOM 866 O O . PHE A 1 105 ? -15.940 3.429 7.979 1.00 88.19 105 PHE A O 1
ATOM 873 N N . SER A 1 106 ? -15.177 1.529 7.084 1.00 88.06 106 SER A N 1
ATOM 874 C CA . SER A 1 106 ? -16.289 0.703 7.581 1.00 88.06 106 SER A CA 1
ATOM 875 C C . SER A 1 106 ? -16.090 0.182 9.014 1.00 88.06 106 SER A C 1
ATOM 877 O O . SER A 1 106 ? -16.975 -0.489 9.548 1.00 88.06 106 SER A O 1
ATOM 879 N N . ILE A 1 107 ? -14.920 0.424 9.621 1.00 81.75 107 ILE A N 1
ATOM 880 C CA . ILE A 1 107 ? -14.575 -0.031 10.982 1.00 81.75 107 ILE A CA 1
ATOM 881 C C . ILE A 1 107 ? -15.175 0.878 12.066 1.00 81.75 107 ILE A C 1
ATOM 883 O O . ILE A 1 107 ? -15.441 0.392 13.181 1.00 81.75 107 ILE A O 1
ATOM 887 N N . THR A 1 108 ? -15.352 2.158 11.732 1.00 70.75 108 THR A N 1
ATOM 888 C CA . THR A 1 108 ? -15.922 3.238 12.549 1.00 70.75 108 THR A CA 1
ATOM 889 C C . THR A 1 108 ? -17.423 3.360 12.322 1.00 70.75 108 THR A C 1
ATOM 891 O O . THR A 1 108 ? -18.147 3.407 13.342 1.00 70.75 108 THR A O 1
#

pLDDT: mean 91.18, std 7.22, range [59.78, 97.06]

Nearest PDB structures (foldseek):
  1i5n-assembly3_C  TM=9.415E-01  e=2.008E-04  Salmonella enterica subsp. enterica serovar Typhimurium
  7t2y-assembly1_A  TM=9.579E-01  e=5.713E-04  synthetic construct
  3u3b-assembly2_B  TM=9.711E-01  e=1.070E-03  synthetic construct
  6ff6-assembly1_A-2  TM=9.227E-01  e=1.902E-03  synthetic construct
  6fes-assembly1_A  TM=9.694E-01  e=5.702E-03  synthetic construct

Sequence (108 aa):
MDEFKEKFEFKEKFVEEANDFLQDLEKALLVLENDLGNKSLIEQIFRIMHTLKGNSAMFGFHKIDEFTHRLETVYDLVRNEKLAVSRDLIDITLASVDHLNKIVFSIT

Mean predicted aligned error: 3.95 Å

InterPro domains:
  IPR008207 Signal transduction histidine kinase, phosphotransfer (Hpt) domain [PF01627] (10-98)
  IPR008207 Signal transduction histidine kinase, phosphotransfer (Hpt) domain [PS50894] (3-107)
  IPR008207 Signal transduction histidine kinase, phosphotransfer (Hpt) domain [SM00073] (7-104)
  IPR008207 Signal transduction histidine kinase, phosphotransfer (Hpt) domain [cd00088] (18-104)
  IPR036641 HPT domain superfamily [G3DSA:1.20.120.160] (6-108)
  IPR036641 HPT domain superfamily [SSF47226] (9-104)
  IPR051315 Bacterial Chemotaxis Sensor Histidine Kinase CheA [PTHR43395] (9-103)

Radius of gyration: 14.81 Å; Cα contacts (8 Å, |Δi|>4): 89; chains: 1; bounding box: 31×21×47 Å

Foldseek 3Di:
DVPVVVLVVLLVVLLVLLVVLLVQLLVLLVVCQVVQPDLVSLVVNLVSLVVNLVSCVVNPVVVSNVLSVVVNVVSVCCNVVVDRDDPVNSVVVNVSSVVSNVSSVVSD

Secondary structure (DSSP, 8-state):
--HHHHHHHHHHHHHHHHHHHHHHHHHHHHHHHH-TT-HHHHHHHHHHHHHHHHHHHHTT-HHHHHHHHHHHHHHHHHHTTSS---HHHHHHHHHHHHHHHHHHHT--